Protein AF-A0A101XY53-F1 (afdb_monomer_lite)

Secondary structure (DSSP, 8-state):
-HHHHHHHHHHHHHH-SS--HHHHHHHHHHHHHHHHTTSS-HHHHHHHHHHHHHHHHT-THHHHHHHHHHHHHHHHHHHHTGGG---HHHHHHHHHHHHHHHHHHHHHHHHHHHHHHHHHHHHHHHHHHHHH-

Foldseek 3Di:
DLLVQLVVLLVVQLVDPDQDPVSLVVSLVSVLVCVVVVVADLVRLVVSLVVLVVLLVPCCLVVVLVVLVVVLVVVLVVLVVQVPDPDPVSVVVSVVVNVVSVVVNVVSVVVSSSSVSSNVSSVSSSVSSVVND

Sequence (133 aa):
MSYAAIREIEKDLRSKKEVDPDDIKDAKSKIQDLKNRGMITDEELEYTKIMFQSRVAKSPSISNSLSISAIAISLLTGAFSIIKTDDAFYQILYTIATVSIAIVMLFFNSTNNKTYNSCASCTIMIAIIDEII

Structure (mmCIF, N/CA/C/O backbone):
data_AF-A0A101XY53-F1
#
_entry.id   AF-A0A101XY53-F1
#
loop_
_atom_site.group_PDB
_atom_site.id
_atom_site.type_symbol
_atom_site.label_atom_id
_atom_site.label_alt_id
_atom_site.label_comp_id
_atom_site.label_asym_id
_atom_site.label_entity_id
_atom_site.label_seq_id
_atom_site.pdbx_PDB_ins_code
_atom_site.Cartn_x
_atom_site.Cartn_y
_atom_site.Cartn_z
_atom_site.occupancy
_atom_site.B_iso_or_equiv
_atom_site.auth_seq_id
_atom_site.auth_comp_id
_atom_site.auth_asym_id
_atom_site.auth_atom_id
_atom_site.pdbx_PDB_model_num
ATOM 1 N N . MET A 1 1 ? -0.116 -0.529 24.312 1.00 51.88 1 MET A N 1
ATOM 2 C CA . MET A 1 1 ? -0.309 -1.921 23.835 1.00 51.88 1 MET A CA 1
ATOM 3 C C . MET A 1 1 ? -1.323 -1.996 22.684 1.00 51.88 1 MET A C 1
ATOM 5 O O . MET A 1 1 ? -1.113 -2.814 21.803 1.00 51.88 1 MET A O 1
ATOM 9 N N . SER A 1 2 ? -2.330 -1.112 22.620 1.00 60.34 2 SER A N 1
ATOM 10 C CA . SER A 1 2 ? -3.382 -1.012 21.579 1.00 60.34 2 SER A CA 1
ATOM 11 C C . SER A 1 2 ? -2.885 -0.942 20.121 1.00 60.34 2 SER A C 1
ATOM 13 O O . SER A 1 2 ? -3.308 -1.726 19.274 1.00 60.34 2 SER A O 1
ATOM 15 N N . TYR A 1 3 ? -1.916 -0.071 19.826 1.00 68.81 3 TYR A N 1
ATOM 16 C CA . TYR A 1 3 ? -1.380 0.117 18.467 1.00 68.81 3 TYR A CA 1
ATOM 17 C C . TYR A 1 3 ? -0.711 -1.139 17.873 1.00 68.81 3 TYR A C 1
ATOM 19 O O . TYR A 1 3 ? -0.708 -1.332 16.656 1.00 68.81 3 TYR A O 1
ATOM 27 N N . ALA A 1 4 ? -0.142 -2.011 18.712 1.00 80.31 4 ALA A N 1
ATOM 28 C CA . ALA A 1 4 ? 0.508 -3.230 18.234 1.00 80.31 4 ALA A CA 1
ATOM 29 C C . ALA A 1 4 ? -0.502 -4.185 17.577 1.00 80.31 4 ALA A C 1
ATOM 31 O O . ALA A 1 4 ? -0.199 -4.738 16.525 1.00 80.31 4 ALA A O 1
ATOM 32 N N . ALA A 1 5 ? -1.711 -4.289 18.137 1.00 83.56 5 ALA A N 1
ATOM 33 C CA . ALA A 1 5 ? -2.765 -5.157 17.620 1.00 83.56 5 ALA A CA 1
ATOM 34 C C . ALA A 1 5 ? -3.308 -4.665 16.267 1.00 83.56 5 ALA A C 1
ATOM 36 O O . ALA A 1 5 ? -3.386 -5.437 15.315 1.00 83.56 5 ALA A O 1
ATOM 37 N N . ILE A 1 6 ? -3.590 -3.361 16.127 1.00 86.62 6 ILE A N 1
ATOM 38 C CA . ILE A 1 6 ? -4.032 -2.787 14.838 1.00 86.62 6 ILE A CA 1
ATOM 39 C C . ILE A 1 6 ? -2.946 -2.962 13.767 1.00 86.62 6 ILE A C 1
ATOM 41 O O . ILE A 1 6 ? -3.232 -3.224 12.598 1.00 86.62 6 ILE A O 1
ATOM 45 N N . ARG A 1 7 ? -1.674 -2.852 14.161 1.00 86.94 7 ARG A N 1
ATOM 46 C CA . ARG A 1 7 ? -0.544 -3.056 13.255 1.00 86.94 7 ARG A CA 1
ATOM 47 C C . ARG A 1 7 ? -0.389 -4.512 12.812 1.00 86.94 7 ARG A C 1
ATOM 49 O O . ARG A 1 7 ? 0.060 -4.737 11.692 1.00 86.94 7 ARG A O 1
ATOM 56 N N . GLU A 1 8 ? -0.724 -5.487 13.652 1.00 89.62 8 GLU A N 1
ATOM 57 C CA . GLU A 1 8 ? -0.758 -6.895 13.237 1.00 89.62 8 GLU A CA 1
ATOM 58 C C . GLU A 1 8 ? -1.843 -7.133 12.186 1.00 89.62 8 GLU A C 1
ATOM 60 O O . GLU A 1 8 ? -1.555 -7.740 11.158 1.00 89.62 8 GLU A O 1
ATOM 65 N N . ILE A 1 9 ? -3.026 -6.541 12.363 1.00 90.19 9 ILE A N 1
ATOM 66 C CA . ILE A 1 9 ? -4.114 -6.605 11.374 1.00 90.19 9 ILE A CA 1
ATOM 67 C C . ILE A 1 9 ? -3.685 -5.965 10.039 1.00 90.19 9 ILE A C 1
ATOM 69 O O . ILE A 1 9 ? -3.884 -6.551 8.975 1.00 90.19 9 ILE A O 1
ATOM 73 N N . GLU A 1 10 ? -3.019 -4.803 10.073 1.00 91.81 10 GLU A N 1
ATOM 74 C CA . GLU A 1 10 ? -2.441 -4.180 8.866 1.00 91.81 10 GLU A CA 1
ATOM 75 C C . GLU A 1 10 ? -1.404 -5.082 8.191 1.00 91.81 10 GLU A C 1
ATOM 77 O O . GLU A 1 10 ? -1.358 -5.173 6.963 1.00 91.81 10 GLU A O 1
ATOM 82 N N . LYS A 1 11 ? -0.553 -5.740 8.983 1.00 90.44 11 LYS A N 1
ATOM 83 C CA . LYS A 1 11 ? 0.500 -6.619 8.473 1.00 90.44 11 LYS A CA 1
ATOM 84 C C . LYS A 1 11 ? -0.090 -7.857 7.799 1.00 90.44 11 LYS A C 1
ATOM 86 O O . LYS A 1 11 ? 0.428 -8.247 6.752 1.00 90.44 11 LYS A O 1
ATOM 91 N N . ASP A 1 12 ? -1.154 -8.424 8.358 1.00 89.75 12 ASP A N 1
ATOM 92 C CA . ASP A 1 12 ? -1.889 -9.539 7.761 1.00 89.75 12 ASP A CA 1
ATOM 93 C C . ASP A 1 12 ? -2.477 -9.135 6.408 1.00 89.75 12 ASP A C 1
ATOM 95 O O . ASP A 1 12 ? -2.214 -9.811 5.412 1.00 89.75 12 ASP A O 1
ATOM 99 N N . LEU A 1 13 ? -3.163 -7.989 6.327 1.00 87.75 13 LEU A N 1
ATOM 100 C CA . LEU A 1 13 ? -3.679 -7.459 5.058 1.00 87.75 13 LEU A CA 1
ATOM 101 C C . LEU A 1 13 ? -2.559 -7.216 4.040 1.00 87.75 13 LEU A C 1
ATOM 103 O O . LEU A 1 13 ? -2.671 -7.618 2.886 1.00 87.75 13 LEU A O 1
ATOM 107 N N . ARG A 1 14 ? -1.438 -6.622 4.467 1.00 88.31 14 ARG A N 1
ATOM 108 C CA . ARG A 1 14 ? -0.290 -6.350 3.586 1.00 88.31 14 ARG A CA 1
ATOM 109 C C . ARG A 1 14 ? 0.396 -7.621 3.083 1.00 88.31 14 ARG A C 1
ATOM 111 O O . ARG A 1 14 ? 1.068 -7.586 2.052 1.00 88.31 14 ARG A O 1
ATOM 118 N N . SER A 1 15 ? 0.297 -8.721 3.828 1.00 88.19 15 SER A N 1
ATOM 119 C CA . SER A 1 15 ? 0.900 -10.000 3.447 1.00 88.19 15 SER A CA 1
ATOM 120 C C . SER A 1 15 ? 0.141 -10.707 2.322 1.00 88.19 15 SER A C 1
ATOM 122 O O . SER A 1 15 ? 0.720 -11.553 1.637 1.00 88.19 15 SER A O 1
ATOM 124 N N . LYS A 1 16 ? -1.129 -10.344 2.104 1.00 84.25 16 LYS A N 1
ATOM 125 C CA . LYS A 1 16 ? -1.962 -10.914 1.048 1.00 84.25 16 LYS A CA 1
ATOM 126 C C . LYS A 1 16 ? -1.583 -10.323 -0.304 1.00 84.25 16 LYS A C 1
ATOM 128 O O . LYS A 1 16 ? -1.286 -9.137 -0.433 1.00 84.25 16 LYS A O 1
ATOM 133 N N . LYS A 1 17 ? -1.555 -11.187 -1.321 1.00 76.44 17 LYS A N 1
ATOM 134 C CA . LYS A 1 17 ? -1.255 -10.782 -2.699 1.00 76.44 17 LYS A CA 1
ATOM 135 C C . LYS A 1 17 ? -2.407 -9.967 -3.291 1.00 76.44 17 LYS A C 1
ATOM 137 O O . LYS A 1 17 ? -2.160 -8.970 -3.956 1.00 76.44 17 LYS A O 1
ATOM 142 N N . GLU A 1 18 ? -3.628 -10.405 -3.018 1.00 81.81 18 GLU A N 1
ATOM 143 C CA . GLU A 1 18 ? -4.885 -9.744 -3.355 1.00 81.81 18 GLU A CA 1
ATOM 144 C C . GLU A 1 18 ? -5.724 -9.703 -2.076 1.00 81.81 18 GLU A C 1
ATOM 146 O O . GLU A 1 18 ? -5.694 -10.656 -1.297 1.00 81.81 18 GLU A O 1
ATOM 151 N N . VAL A 1 19 ? -6.374 -8.568 -1.821 1.00 83.06 19 VAL A N 1
ATOM 152 C CA . VAL A 1 19 ? -7.214 -8.360 -0.637 1.00 83.06 19 VAL A CA 1
ATOM 153 C C . VAL A 1 19 ? -8.662 -8.384 -1.090 1.00 83.06 19 VAL A C 1
ATOM 155 O O . VAL A 1 19 ? -9.078 -7.513 -1.858 1.00 83.06 19 VAL A O 1
ATOM 158 N N . ASP A 1 20 ? -9.417 -9.355 -0.593 1.00 88.81 20 ASP A N 1
ATOM 159 C CA . ASP A 1 20 ? -10.822 -9.534 -0.942 1.00 88.81 20 ASP A CA 1
ATOM 160 C C . ASP A 1 20 ? -11.755 -8.823 0.053 1.00 88.81 20 ASP A C 1
ATOM 162 O O . ASP A 1 20 ? -11.366 -8.527 1.189 1.00 88.81 20 ASP A O 1
ATOM 166 N N . PRO A 1 21 ? -13.027 -8.569 -0.313 1.00 87.00 21 PRO A N 1
ATOM 167 C CA . PRO A 1 21 ? -13.994 -7.942 0.589 1.00 87.00 21 PRO A CA 1
ATOM 168 C C . PRO A 1 21 ? -14.168 -8.674 1.926 1.00 87.00 21 PRO A C 1
ATOM 170 O O . PRO A 1 21 ? -14.446 -8.040 2.944 1.00 87.00 21 PRO A O 1
ATOM 173 N N . ASP A 1 22 ? -14.001 -9.997 1.949 1.00 89.38 22 ASP A N 1
ATOM 174 C CA . ASP A 1 22 ? -14.109 -10.783 3.179 1.00 89.38 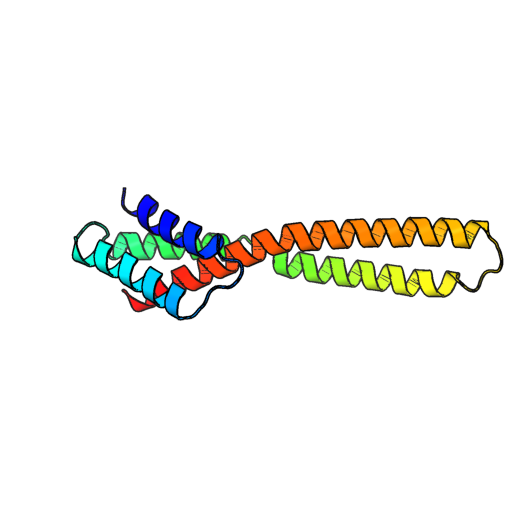22 ASP A CA 1
ATOM 175 C C . ASP A 1 22 ? -12.904 -10.582 4.109 1.00 89.38 22 ASP A C 1
ATOM 177 O O . ASP A 1 22 ? -13.065 -10.593 5.329 1.00 89.38 22 ASP A O 1
ATOM 181 N N . ASP A 1 23 ? -11.728 -10.267 3.563 1.00 89.62 23 ASP A N 1
ATOM 182 C CA . ASP A 1 23 ? -10.551 -9.900 4.354 1.00 89.62 23 ASP A CA 1
ATOM 183 C C . ASP A 1 23 ? -10.736 -8.546 5.042 1.00 89.62 23 ASP A C 1
ATOM 185 O O . ASP A 1 23 ? -10.319 -8.354 6.186 1.00 89.62 23 ASP A O 1
ATOM 189 N N . ILE A 1 24 ? -11.392 -7.610 4.350 1.00 88.81 24 ILE A N 1
ATOM 190 C CA . ILE A 1 24 ? -11.744 -6.293 4.891 1.00 88.81 24 ILE A CA 1
ATOM 191 C C . ILE A 1 24 ? -12.764 -6.456 6.023 1.00 88.81 24 ILE A C 1
ATOM 193 O O . ILE A 1 24 ? -12.616 -5.839 7.080 1.00 88.81 24 ILE A O 1
ATOM 197 N N . LYS A 1 25 ? -13.772 -7.321 5.843 1.00 89.25 25 LYS A N 1
ATOM 198 C CA . LYS A 1 25 ? -14.753 -7.638 6.896 1.00 89.25 25 LYS A CA 1
ATOM 199 C C . LYS A 1 25 ? -14.104 -8.298 8.110 1.00 89.25 25 LYS A C 1
ATOM 201 O O . LYS A 1 25 ? -14.431 -7.917 9.231 1.00 89.25 25 LYS A O 1
ATOM 206 N N . ASP A 1 26 ? -13.192 -9.250 7.910 1.00 92.06 26 ASP A N 1
ATOM 207 C CA . ASP A 1 26 ? -12.451 -9.895 9.002 1.00 92.06 26 ASP A CA 1
ATOM 208 C C . ASP A 1 26 ? -11.607 -8.873 9.777 1.00 92.06 26 ASP A C 1
ATOM 210 O O . ASP A 1 26 ? -11.701 -8.781 11.002 1.00 92.06 26 ASP A O 1
ATOM 214 N N . ALA A 1 27 ? -10.853 -8.026 9.070 1.00 91.00 27 ALA A N 1
ATOM 215 C CA . ALA A 1 27 ? -10.082 -6.947 9.683 1.00 91.00 27 ALA A CA 1
ATOM 216 C C . ALA A 1 27 ? -10.976 -5.981 10.478 1.00 91.00 27 ALA A C 1
ATOM 218 O O . ALA A 1 27 ? -10.664 -5.654 11.625 1.00 91.00 27 ALA A O 1
ATOM 219 N N . LYS A 1 28 ? -12.124 -5.585 9.917 1.00 92.12 28 LYS A N 1
ATOM 220 C CA . LYS A 1 28 ? -13.125 -4.763 10.610 1.00 92.12 28 LYS A CA 1
ATOM 221 C C . LYS A 1 28 ? -13.640 -5.443 11.874 1.00 92.12 28 LYS A C 1
ATOM 223 O O . LYS A 1 28 ? -13.645 -4.821 12.935 1.00 92.12 28 LYS A O 1
ATOM 228 N N . SER A 1 29 ? -14.019 -6.716 11.785 1.00 92.75 29 SER A N 1
ATOM 229 C CA . SER A 1 29 ? -14.512 -7.489 12.928 1.00 92.75 29 SER A CA 1
ATOM 230 C C . SER A 1 29 ? -13.465 -7.589 14.037 1.00 92.75 29 SER A C 1
ATOM 232 O O . SER A 1 29 ? -13.808 -7.458 15.209 1.00 92.75 29 SER A O 1
ATOM 234 N N . LYS A 1 30 ? -12.186 -7.779 13.689 1.00 92.44 30 LYS A N 1
ATOM 235 C CA . LYS A 1 30 ? -11.081 -7.825 14.658 1.00 92.44 30 LYS A CA 1
ATOM 236 C C . LYS A 1 30 ? -10.889 -6.488 15.374 1.00 92.44 30 LYS A C 1
ATOM 238 O O . LYS A 1 30 ? -10.733 -6.474 16.590 1.00 92.44 30 LYS A O 1
ATOM 243 N N .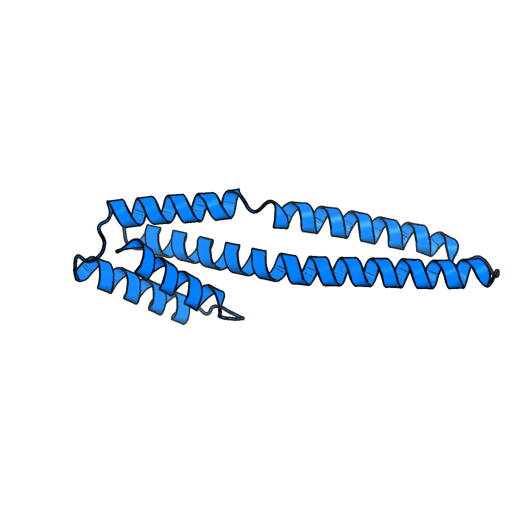 ILE A 1 31 ? -10.934 -5.363 14.656 1.00 90.94 31 ILE A N 1
ATOM 244 C CA . ILE A 1 31 ? -10.818 -4.034 15.284 1.00 90.94 31 ILE A CA 1
ATOM 245 C C . ILE A 1 31 ? -12.042 -3.740 16.163 1.00 90.94 31 ILE A C 1
ATOM 247 O O . ILE A 1 31 ? -11.886 -3.232 17.274 1.00 90.94 31 ILE A O 1
ATOM 251 N N . GLN A 1 32 ? -13.246 -4.106 15.715 1.00 91.75 32 GLN A N 1
ATOM 252 C CA . GLN A 1 32 ? -14.465 -3.967 16.514 1.00 91.75 32 GLN A CA 1
ATOM 253 C C . GLN A 1 32 ? -14.428 -4.821 17.787 1.00 91.75 32 GLN A C 1
ATOM 255 O O . GLN A 1 32 ? -14.797 -4.320 18.844 1.00 91.75 32 GLN A O 1
ATOM 260 N N . ASP A 1 33 ? -13.946 -6.067 17.729 1.00 91.81 33 ASP A N 1
ATOM 261 C CA . ASP A 1 33 ? -13.764 -6.904 18.925 1.00 91.81 33 ASP A CA 1
ATOM 262 C C . ASP A 1 33 ? -12.802 -6.248 19.925 1.00 91.81 33 ASP A C 1
ATOM 264 O O . ASP A 1 33 ? -13.105 -6.147 21.114 1.00 91.81 33 ASP A O 1
ATOM 268 N N . LEU A 1 34 ? -11.676 -5.715 19.442 1.00 89.50 34 LEU A N 1
ATOM 269 C CA . LEU A 1 34 ? -10.703 -5.014 20.284 1.00 89.50 34 LEU A CA 1
ATOM 270 C C . LEU A 1 34 ? -11.307 -3.768 20.955 1.00 89.50 34 LEU A C 1
ATOM 272 O O . LEU A 1 34 ? -11.075 -3.549 22.147 1.00 89.50 34 LEU A O 1
ATOM 276 N N . LYS A 1 35 ? -12.120 -2.991 20.227 1.00 88.00 35 LYS A N 1
ATOM 277 C CA . LYS A 1 35 ? -12.866 -1.845 20.774 1.00 88.00 35 LYS A CA 1
ATOM 278 C C . LYS A 1 35 ? -13.897 -2.297 21.814 1.00 88.00 35 LYS A C 1
ATOM 280 O O . LYS A 1 35 ? -13.908 -1.787 22.931 1.00 88.00 35 LYS A O 1
ATOM 285 N N . ASN A 1 36 ? -14.705 -3.308 21.497 1.00 90.00 36 ASN A N 1
ATOM 286 C CA . ASN A 1 36 ? -15.755 -3.830 22.381 1.00 90.00 36 ASN A CA 1
ATOM 287 C C . ASN A 1 36 ? -15.197 -4.420 23.682 1.00 90.00 36 ASN A C 1
ATOM 289 O O . ASN A 1 36 ? -15.836 -4.341 24.730 1.00 90.00 36 ASN A O 1
ATOM 293 N N . ARG A 1 37 ? -13.987 -4.985 23.637 1.00 87.81 3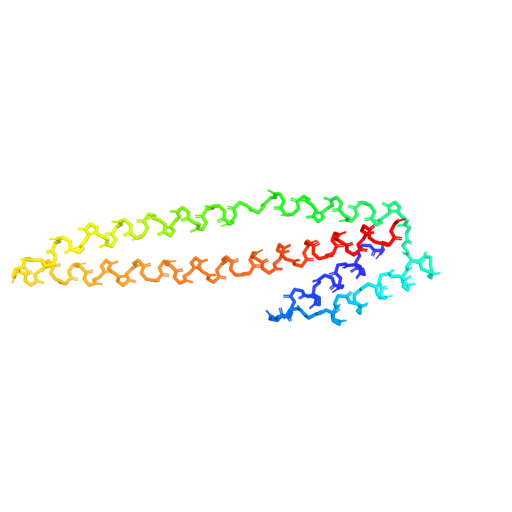7 ARG A N 1
ATOM 294 C CA . ARG A 1 37 ? -13.269 -5.502 24.812 1.00 87.81 37 ARG A CA 1
ATOM 295 C C . ARG A 1 37 ? -12.563 -4.410 25.622 1.00 87.81 37 ARG A C 1
ATOM 297 O O . ARG A 1 37 ? -11.869 -4.737 26.583 1.00 87.81 37 ARG A O 1
ATOM 304 N N . GLY A 1 38 ? -12.705 -3.140 25.236 1.00 84.00 38 GLY A N 1
ATOM 305 C CA . GLY A 1 38 ? -12.060 -1.998 25.886 1.00 84.00 38 GLY A CA 1
ATOM 306 C C . GLY A 1 38 ? -10.538 -1.995 25.743 1.00 84.00 38 GLY A C 1
ATOM 307 O O . GLY A 1 38 ? -9.850 -1.351 26.529 1.00 84.00 38 GLY A O 1
ATOM 308 N N . MET A 1 39 ? -9.995 -2.741 24.775 1.00 85.00 39 MET A N 1
ATOM 309 C CA . MET A 1 39 ? -8.550 -2.812 24.540 1.00 85.00 39 MET A CA 1
ATOM 310 C C . MET A 1 39 ? -8.031 -1.618 23.736 1.00 85.00 39 MET A C 1
ATOM 312 O O . MET A 1 39 ? -6.818 -1.400 23.705 1.00 85.00 39 MET A O 1
ATOM 316 N N . ILE A 1 40 ? -8.933 -0.897 23.060 1.00 86.69 40 ILE A N 1
ATOM 317 C CA . ILE A 1 40 ? -8.633 0.261 22.218 1.00 86.69 40 ILE A CA 1
ATOM 318 C C . ILE A 1 40 ? -9.739 1.305 22.394 1.00 86.69 40 ILE A C 1
ATOM 320 O O . ILE A 1 40 ? -10.921 0.957 22.336 1.00 86.69 40 ILE A O 1
ATOM 324 N N . THR A 1 41 ? -9.363 2.567 22.593 1.00 88.25 41 THR A N 1
ATOM 325 C CA . THR A 1 41 ? -10.303 3.701 22.652 1.00 88.25 41 THR A CA 1
ATOM 326 C C . THR A 1 41 ? -10.474 4.388 21.294 1.00 88.25 41 THR A C 1
ATOM 328 O O . THR A 1 41 ? -9.652 4.230 20.390 1.00 88.25 41 THR A O 1
ATOM 331 N N . ASP A 1 42 ? -11.522 5.203 21.150 1.00 88.00 42 ASP A N 1
ATOM 332 C CA . ASP A 1 42 ? -11.750 5.991 19.929 1.00 88.00 42 ASP A CA 1
ATOM 333 C C . ASP A 1 42 ? -10.613 6.991 19.659 1.00 88.00 42 ASP A C 1
ATOM 335 O O . ASP A 1 42 ? -10.189 7.160 18.519 1.00 88.00 42 ASP A O 1
ATOM 339 N N . GLU A 1 43 ? -10.036 7.584 20.709 1.00 88.31 43 GLU A N 1
ATOM 340 C CA . GLU A 1 43 ? -8.861 8.459 20.587 1.00 88.31 43 GLU A CA 1
ATOM 341 C C . GLU A 1 43 ? -7.633 7.708 20.049 1.00 88.31 43 GLU A C 1
ATOM 343 O O . GLU A 1 43 ? -6.881 8.241 19.229 1.00 88.31 43 GLU A O 1
ATOM 348 N N . GLU A 1 44 ? -7.423 6.458 20.474 1.00 87.88 44 GLU A N 1
ATOM 349 C CA . GLU A 1 44 ? -6.328 5.619 19.975 1.00 87.88 44 GLU A CA 1
ATOM 350 C C . GLU A 1 44 ? -6.547 5.188 18.518 1.00 87.88 44 GLU A C 1
ATOM 352 O O . GLU A 1 44 ? -5.580 5.100 17.748 1.00 87.88 44 GLU A O 1
ATOM 357 N N . LEU A 1 45 ? -7.800 4.945 18.120 1.00 88.75 45 LEU A N 1
ATOM 358 C CA . LEU A 1 45 ? -8.166 4.684 16.728 1.00 88.75 45 LEU A CA 1
ATOM 359 C C . LEU A 1 45 ? -7.886 5.908 15.848 1.00 88.75 45 LEU A C 1
ATOM 361 O O . LEU A 1 45 ? -7.222 5.766 14.816 1.00 88.75 45 LEU A O 1
ATOM 365 N N . GLU A 1 46 ? -8.278 7.106 16.284 1.00 89.81 46 GLU A N 1
ATOM 366 C CA . GLU A 1 46 ? -8.040 8.349 15.541 1.00 89.81 46 GLU A CA 1
ATOM 367 C C . GLU A 1 46 ? -6.535 8.641 15.400 1.00 89.81 46 GLU A C 1
ATOM 369 O O . GLU A 1 46 ? -6.043 8.941 14.308 1.00 89.81 46 GLU A O 1
ATOM 374 N N . TYR A 1 47 ? -5.750 8.442 16.466 1.00 89.44 47 TYR A N 1
ATOM 375 C CA . TYR A 1 47 ? -4.287 8.545 16.394 1.00 89.44 47 TYR A CA 1
ATOM 376 C C . TYR A 1 47 ? -3.678 7.554 15.395 1.00 89.44 47 TYR A C 1
ATOM 378 O O . TYR A 1 47 ? -2.754 7.887 14.642 1.00 89.44 47 TYR A O 1
ATOM 386 N N . THR A 1 48 ? -4.196 6.327 15.371 1.00 88.12 48 THR A N 1
ATOM 387 C CA . THR A 1 48 ? -3.723 5.279 14.462 1.00 88.12 48 THR A CA 1
ATOM 388 C C . THR A 1 48 ? -4.065 5.610 13.007 1.00 88.12 48 THR A C 1
ATOM 390 O O . THR A 1 48 ? -3.215 5.453 12.124 1.00 88.12 48 THR A O 1
ATOM 393 N N . LYS A 1 49 ? -5.252 6.165 12.753 1.00 89.50 49 LYS A N 1
ATOM 394 C CA . LYS A 1 49 ? -5.658 6.697 11.447 1.00 89.50 49 LYS A CA 1
ATOM 395 C C . LYS A 1 49 ? -4.734 7.815 10.971 1.00 89.50 49 LYS A C 1
ATOM 397 O O . LYS A 1 49 ? -4.222 7.730 9.853 1.00 89.50 49 LYS A O 1
ATOM 402 N N . ILE A 1 50 ? -4.437 8.808 11.814 1.00 88.25 50 ILE A N 1
ATOM 403 C CA . ILE A 1 50 ? -3.495 9.896 11.481 1.00 88.25 50 ILE A CA 1
ATOM 404 C C . ILE A 1 50 ? -2.120 9.325 11.106 1.00 88.25 50 ILE A C 1
ATOM 406 O O . ILE A 1 50 ? -1.473 9.773 10.153 1.00 88.25 50 ILE A O 1
ATOM 410 N N . MET A 1 51 ? -1.664 8.291 11.815 1.00 87.94 51 MET A N 1
ATOM 411 C CA . MET A 1 51 ? -0.396 7.636 11.508 1.00 87.94 51 MET A CA 1
ATOM 412 C C . MET A 1 51 ? -0.411 6.942 10.138 1.00 87.94 51 MET A C 1
ATOM 414 O O . MET A 1 51 ? 0.562 7.062 9.384 1.00 87.94 51 MET A O 1
ATOM 418 N N . PHE A 1 52 ? -1.493 6.241 9.790 1.00 88.50 52 PHE A N 1
ATOM 419 C CA . PHE A 1 52 ? -1.652 5.647 8.460 1.00 88.50 52 PHE A CA 1
ATOM 420 C C . PHE A 1 52 ? -1.722 6.716 7.366 1.00 88.50 52 PHE A C 1
ATOM 422 O O . PHE A 1 52 ? -1.017 6.594 6.363 1.00 88.50 52 PHE A O 1
ATOM 429 N N . GLN A 1 53 ? -2.459 7.807 7.584 1.00 84.69 53 GLN A N 1
ATOM 430 C CA . GLN A 1 53 ? -2.518 8.939 6.653 1.00 84.69 53 GLN A CA 1
ATOM 431 C C . GLN A 1 53 ? -1.132 9.558 6.427 1.00 84.69 53 GLN A C 1
ATOM 433 O O . GLN A 1 53 ? -0.746 9.822 5.289 1.00 84.69 53 GLN A O 1
ATOM 438 N N . SER A 1 54 ? -0.330 9.707 7.487 1.00 85.31 54 SER A N 1
ATOM 439 C CA . SER A 1 54 ? 1.054 10.185 7.377 1.00 85.31 54 SER A CA 1
ATOM 440 C C . SER A 1 54 ? 1.924 9.258 6.522 1.00 85.31 54 SER A C 1
ATOM 442 O O . SER A 1 54 ? 2.761 9.739 5.759 1.00 85.31 54 SER A O 1
ATOM 444 N N . ARG A 1 55 ? 1.735 7.934 6.605 1.00 82.25 55 ARG A N 1
ATOM 445 C CA . ARG A 1 55 ? 2.469 6.964 5.770 1.00 82.25 55 ARG A CA 1
ATOM 446 C C . ARG A 1 55 ? 2.060 7.030 4.304 1.00 82.25 55 ARG A C 1
ATOM 448 O O . ARG A 1 55 ? 2.938 6.986 3.448 1.00 82.25 55 ARG A O 1
ATOM 455 N N . VAL A 1 56 ? 0.765 7.174 4.031 1.00 82.38 56 VAL A N 1
ATOM 456 C CA . VAL A 1 56 ? 0.236 7.351 2.670 1.00 82.38 56 VAL A CA 1
ATOM 457 C C . VAL A 1 56 ? 0.776 8.647 2.059 1.00 82.38 56 VAL A C 1
ATOM 459 O O . VAL A 1 56 ? 1.332 8.627 0.963 1.00 82.38 56 VAL A O 1
ATOM 462 N N . ALA A 1 57 ? 0.722 9.759 2.798 1.00 76.56 57 ALA A N 1
ATOM 463 C CA . ALA A 1 57 ? 1.231 11.056 2.346 1.00 76.56 57 ALA A CA 1
ATOM 464 C C . ALA A 1 57 ? 2.754 11.060 2.113 1.00 76.56 57 ALA A C 1
ATOM 466 O O . ALA A 1 57 ? 3.250 11.734 1.213 1.00 76.56 57 ALA A O 1
ATOM 467 N N . LYS A 1 58 ? 3.507 10.278 2.895 1.00 70.56 58 LYS A N 1
ATOM 468 C CA . LYS A 1 58 ? 4.963 10.105 2.756 1.00 70.56 58 LYS A CA 1
ATOM 469 C C . LYS A 1 58 ? 5.368 9.106 1.674 1.00 70.56 58 LYS A C 1
ATOM 471 O O . LYS A 1 58 ? 6.534 8.723 1.642 1.00 70.56 58 LYS A O 1
ATOM 476 N N . SER A 1 59 ? 4.453 8.685 0.804 1.00 66.31 59 SER A N 1
ATOM 477 C CA . SER A 1 59 ? 4.727 7.725 -0.264 1.00 66.31 59 SER A CA 1
ATOM 478 C C . SER A 1 59 ? 4.858 8.422 -1.635 1.00 66.31 59 SER A C 1
ATOM 480 O O . SER A 1 59 ? 3.969 8.311 -2.480 1.00 66.31 59 SER A O 1
ATOM 482 N N . PRO A 1 60 ? 5.971 9.140 -1.920 1.00 58.97 60 PRO A N 1
ATOM 483 C CA . PRO A 1 60 ? 6.227 9.764 -3.227 1.00 58.97 60 PRO A CA 1
ATOM 484 C C . PRO A 1 60 ? 6.450 8.734 -4.349 1.00 58.97 60 PRO A C 1
ATOM 486 O O . PRO A 1 60 ? 6.604 9.089 -5.517 1.00 58.97 60 PRO A O 1
ATOM 489 N N . SER A 1 61 ? 6.477 7.447 -4.001 1.00 59.03 61 SER A N 1
ATOM 490 C CA . SER A 1 61 ? 6.794 6.316 -4.869 1.00 59.03 61 SER A CA 1
ATOM 491 C C . SER A 1 61 ? 5.870 6.211 -6.078 1.00 59.03 61 SER A C 1
ATOM 493 O O . SER A 1 61 ? 6.336 5.874 -7.161 1.00 59.03 61 SER A O 1
ATOM 495 N N . ILE A 1 62 ? 4.590 6.565 -5.933 1.00 58.34 62 ILE A N 1
ATOM 496 C CA . ILE A 1 62 ? 3.604 6.474 -7.020 1.00 58.34 62 ILE A CA 1
ATOM 497 C C . ILE A 1 62 ? 3.922 7.499 -8.123 1.00 58.34 62 ILE A C 1
ATOM 499 O O . ILE A 1 62 ? 4.104 7.121 -9.280 1.00 58.34 62 ILE A O 1
ATOM 503 N N . SER A 1 63 ? 4.107 8.776 -7.767 1.00 55.75 63 SER A N 1
ATOM 504 C CA . SER A 1 63 ? 4.431 9.853 -8.723 1.00 55.75 63 SER A CA 1
ATOM 505 C C . SER A 1 63 ? 5.821 9.688 -9.356 1.00 55.75 63 SER A C 1
ATOM 507 O O . SER A 1 63 ? 6.004 9.846 -10.570 1.00 55.75 63 SER A O 1
ATOM 509 N N . ASN A 1 64 ? 6.805 9.269 -8.554 1.00 63.00 64 ASN A N 1
ATOM 510 C CA . ASN A 1 64 ? 8.158 9.018 -9.045 1.00 63.00 64 ASN A CA 1
ATOM 511 C C . ASN A 1 64 ? 8.208 7.803 -9.986 1.00 63.00 64 ASN A C 1
ATOM 513 O O . ASN A 1 64 ? 8.931 7.839 -10.979 1.00 63.00 64 ASN A O 1
ATOM 517 N N . SER A 1 65 ? 7.410 6.756 -9.738 1.00 62.59 65 SER A N 1
ATOM 518 C CA . SER A 1 65 ? 7.348 5.575 -10.613 1.00 62.59 65 SER A CA 1
ATOM 519 C C . SER A 1 65 ? 6.855 5.897 -12.023 1.00 62.59 65 SER A C 1
ATOM 521 O O . SER A 1 65 ? 7.418 5.409 -13.006 1.00 62.59 65 SER A O 1
ATOM 523 N N . LEU A 1 66 ? 5.844 6.764 -12.122 1.00 61.56 66 LEU A N 1
ATOM 524 C CA . LEU A 1 66 ? 5.262 7.187 -13.390 1.00 61.56 66 LEU A CA 1
ATOM 525 C C . LEU A 1 66 ? 6.267 8.025 -14.191 1.00 61.56 66 LEU A C 1
ATOM 527 O O . LEU A 1 66 ? 6.484 7.780 -15.376 1.00 61.56 66 LEU A O 1
ATOM 531 N N . SER A 1 67 ? 6.944 8.954 -13.510 1.00 67.00 67 SER A N 1
ATOM 532 C CA . SER A 1 67 ? 7.968 9.820 -14.106 1.00 67.00 67 SER A CA 1
ATOM 533 C C . SER A 1 67 ? 9.162 9.017 -14.634 1.00 67.00 67 SER A C 1
ATOM 535 O O . SER A 1 67 ? 9.617 9.237 -15.754 1.00 67.00 67 SER A O 1
ATOM 537 N N . ILE A 1 68 ? 9.639 8.033 -13.867 1.00 68.38 68 ILE A N 1
ATOM 538 C CA . ILE A 1 68 ? 10.754 7.161 -14.270 1.00 68.38 68 ILE A CA 1
ATOM 539 C C . ILE A 1 68 ? 10.360 6.285 -15.463 1.00 68.38 68 ILE A C 1
ATOM 541 O O . ILE A 1 68 ? 11.145 6.134 -16.399 1.00 68.38 68 ILE A O 1
ATOM 545 N N . SER A 1 69 ? 9.130 5.767 -15.472 1.00 67.62 69 SER A N 1
ATOM 546 C CA . SER A 1 69 ? 8.599 4.999 -16.605 1.00 67.62 69 SER A CA 1
ATOM 547 C C . SER A 1 69 ? 8.520 5.854 -17.873 1.00 67.62 69 SER A C 1
ATOM 549 O O . SER A 1 69 ? 8.936 5.407 -18.940 1.00 67.62 69 SER A O 1
ATOM 551 N N . ALA A 1 70 ? 8.074 7.109 -17.762 1.00 70.31 70 ALA A N 1
ATOM 552 C CA . ALA A 1 70 ? 8.022 8.049 -18.881 1.00 70.31 70 ALA A CA 1
ATOM 553 C C . ALA A 1 70 ? 9.419 8.399 -19.434 1.00 70.31 70 ALA A C 1
ATOM 555 O O . ALA A 1 70 ? 9.611 8.419 -20.654 1.00 70.31 70 ALA A O 1
ATOM 556 N N . ILE A 1 71 ? 10.411 8.615 -18.560 1.00 77.50 71 ILE A N 1
ATOM 557 C CA . ILE A 1 71 ? 11.812 8.845 -18.960 1.00 77.50 71 ILE A CA 1
ATOM 558 C C . ILE A 1 71 ? 12.353 7.621 -19.703 1.00 77.50 71 ILE A C 1
ATOM 560 O O . ILE A 1 71 ? 12.943 7.751 -20.773 1.00 77.50 71 ILE A O 1
ATOM 564 N N . ALA A 1 72 ? 12.116 6.423 -19.174 1.00 72.81 72 ALA A N 1
ATOM 565 C CA . ALA A 1 72 ? 12.600 5.191 -19.775 1.00 72.81 72 ALA A CA 1
ATOM 566 C C . ALA A 1 72 ? 11.932 4.895 -21.136 1.00 72.81 72 ALA A C 1
ATOM 568 O O . ALA A 1 72 ? 12.626 4.513 -22.076 1.00 72.81 72 ALA A O 1
ATOM 569 N N . ILE A 1 73 ? 10.630 5.165 -21.300 1.00 74.44 73 ILE A N 1
ATOM 570 C CA . ILE A 1 73 ? 9.941 5.096 -22.606 1.00 74.44 73 ILE A CA 1
ATOM 571 C C . ILE A 1 73 ? 10.523 6.119 -23.595 1.00 74.44 73 ILE A C 1
ATOM 573 O O . ILE A 1 73 ? 10.748 5.793 -24.763 1.00 74.44 73 ILE A O 1
ATOM 577 N N . SER A 1 74 ? 10.813 7.340 -23.138 1.00 73.62 74 SER A N 1
ATOM 578 C CA . SER A 1 74 ? 11.422 8.386 -23.974 1.00 73.62 74 SER A CA 1
ATOM 579 C C . SER A 1 74 ? 12.823 7.987 -24.452 1.00 73.62 74 SER A C 1
ATOM 581 O O . SER A 1 74 ? 13.139 8.144 -25.631 1.00 73.62 74 SER A O 1
ATOM 583 N N . LEU A 1 75 ? 13.639 7.396 -23.569 1.00 72.12 75 LEU A N 1
ATOM 584 C CA . LEU A 1 75 ? 14.965 6.866 -23.905 1.00 72.12 75 LEU A CA 1
ATOM 585 C C . LEU A 1 75 ? 14.884 5.708 -24.907 1.00 72.12 75 LEU A C 1
ATOM 587 O O . LEU A 1 75 ? 15.644 5.691 -25.874 1.00 72.12 75 LEU A O 1
ATOM 591 N N . LEU A 1 76 ? 13.937 4.781 -24.727 1.00 70.38 76 LEU A N 1
ATOM 592 C CA . LEU A 1 76 ? 13.704 3.690 -25.678 1.00 70.38 76 LEU A CA 1
ATOM 593 C C . LEU A 1 76 ? 13.293 4.229 -27.053 1.00 70.38 76 LEU A C 1
ATOM 595 O O . LEU A 1 76 ? 13.841 3.800 -28.065 1.00 70.38 76 LEU A O 1
ATOM 599 N N . THR A 1 77 ? 12.391 5.211 -27.096 1.00 70.12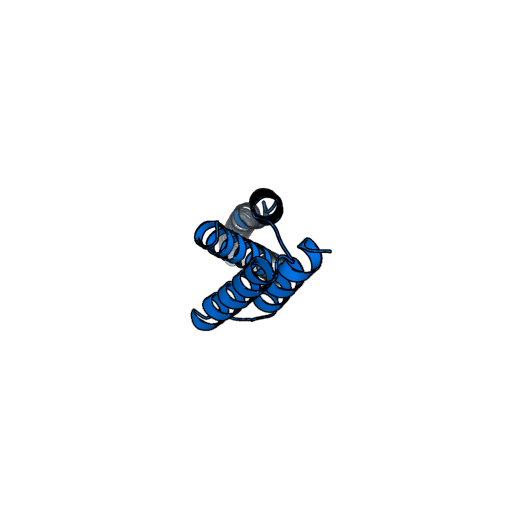 77 THR A N 1
ATOM 600 C CA . THR A 1 77 ? 11.909 5.824 -28.347 1.00 70.12 77 THR A CA 1
ATOM 601 C C . THR A 1 77 ? 13.031 6.553 -29.092 1.00 70.12 77 THR A C 1
ATOM 603 O O . THR A 1 77 ? 13.167 6.406 -30.306 1.00 70.12 77 THR A O 1
ATOM 606 N N . GLY A 1 78 ? 13.885 7.289 -28.373 1.00 64.69 78 GLY A N 1
ATOM 607 C CA . GLY A 1 78 ? 15.070 7.927 -28.952 1.00 64.69 78 GLY A CA 1
ATOM 608 C C . GLY A 1 78 ? 16.077 6.909 -29.493 1.00 64.69 78 GLY A C 1
ATOM 609 O O . GLY A 1 78 ? 16.606 7.083 -30.592 1.00 64.69 78 GLY A O 1
ATOM 610 N N . ALA A 1 79 ? 16.280 5.803 -28.775 1.00 62.56 79 ALA A N 1
ATOM 611 C CA . ALA A 1 79 ? 17.183 4.730 -29.176 1.00 62.56 79 ALA A CA 1
ATOM 612 C C . ALA A 1 79 ? 16.670 3.928 -30.391 1.00 62.56 79 ALA A C 1
ATOM 614 O O . ALA A 1 79 ? 17.476 3.516 -31.223 1.00 62.56 79 ALA A O 1
ATOM 615 N N . PHE A 1 80 ? 15.350 3.783 -30.573 1.00 60.84 80 PHE A N 1
ATOM 616 C CA . PHE A 1 80 ? 14.755 3.196 -31.787 1.00 60.84 80 PHE A CA 1
ATOM 617 C C . PHE A 1 80 ? 15.119 3.959 -33.069 1.00 60.84 80 PHE A C 1
ATOM 619 O O . PHE A 1 80 ? 15.209 3.348 -34.134 1.00 60.84 80 PHE A O 1
ATOM 626 N N . SER A 1 81 ? 15.382 5.269 -32.988 1.00 60.97 81 SER A N 1
ATOM 627 C CA . SER A 1 81 ? 15.848 6.042 -34.150 1.00 60.97 81 SER A CA 1
ATOM 628 C C . SER A 1 81 ? 17.262 5.652 -34.608 1.00 60.97 81 SER A C 1
ATOM 630 O O . SER A 1 81 ? 17.588 5.814 -35.782 1.00 60.97 81 SER A O 1
ATOM 632 N N . ILE A 1 82 ? 18.069 5.080 -33.704 1.00 60.31 82 ILE A N 1
ATOM 633 C CA . ILE A 1 82 ? 19.474 4.713 -33.927 1.00 60.31 82 ILE A CA 1
ATOM 634 C C . ILE A 1 82 ? 19.594 3.314 -34.557 1.00 60.31 82 ILE A C 1
ATOM 636 O O . ILE A 1 82 ? 20.563 3.047 -35.246 1.00 60.31 82 ILE A O 1
ATOM 640 N N . ILE A 1 83 ? 18.585 2.441 -34.434 1.00 56.41 83 ILE A N 1
ATOM 641 C CA . ILE A 1 83 ? 18.590 1.061 -34.981 1.00 56.41 83 ILE A CA 1
ATOM 642 C C . ILE A 1 83 ? 18.710 1.014 -36.520 1.00 56.41 83 ILE A C 1
ATOM 644 O O . ILE A 1 83 ? 18.990 -0.035 -37.091 1.00 56.41 83 ILE A O 1
ATOM 648 N N . LYS A 1 84 ? 18.535 2.144 -37.217 1.00 59.84 84 LYS A N 1
ATOM 649 C CA . LYS A 1 84 ? 18.709 2.231 -38.676 1.00 59.84 84 LYS A CA 1
ATOM 650 C C . LYS A 1 84 ? 20.173 2.261 -39.143 1.00 59.84 84 LYS A C 1
ATOM 652 O O . LYS A 1 84 ? 20.394 2.375 -40.346 1.00 59.84 84 LYS A O 1
ATOM 657 N N . THR A 1 85 ? 21.162 2.199 -38.250 1.00 65.81 85 THR A N 1
ATOM 658 C CA . THR A 1 85 ? 22.571 2.059 -38.644 1.00 65.81 85 THR A CA 1
ATOM 659 C C . THR A 1 85 ? 22.956 0.591 -38.873 1.00 65.81 85 THR A C 1
ATOM 661 O O . THR A 1 85 ? 22.720 -0.273 -38.029 1.00 65.81 85 THR A O 1
ATOM 664 N N . ASP A 1 86 ? 23.616 0.320 -40.005 1.00 71.12 86 ASP A N 1
ATOM 665 C CA . ASP A 1 86 ? 24.170 -1.003 -40.365 1.00 71.12 86 ASP A CA 1
ATOM 666 C C . ASP A 1 86 ? 25.464 -1.356 -39.603 1.00 71.12 86 ASP A C 1
ATOM 668 O O . ASP A 1 86 ? 26.055 -2.417 -39.798 1.00 71.12 86 ASP A O 1
ATOM 672 N N . ASP A 1 87 ? 25.931 -0.467 -38.729 1.00 79.00 87 ASP A N 1
ATOM 673 C CA . ASP A 1 87 ? 27.167 -0.653 -37.980 1.00 79.00 87 ASP A CA 1
ATOM 674 C C . ASP A 1 87 ? 26.921 -1.477 -36.701 1.00 79.00 87 ASP A C 1
ATOM 676 O O . ASP A 1 87 ? 26.206 -1.073 -35.774 1.00 79.00 87 ASP A O 1
ATOM 680 N N . ALA A 1 88 ? 27.559 -2.649 -36.658 1.00 78.44 88 ALA A N 1
ATOM 681 C CA . ALA A 1 88 ? 27.472 -3.626 -35.578 1.00 78.44 88 ALA A CA 1
ATOM 682 C C . ALA A 1 88 ? 27.850 -3.059 -34.198 1.00 78.44 88 ALA A C 1
ATOM 684 O O . ALA A 1 88 ? 27.301 -3.506 -33.187 1.00 78.44 88 ALA A O 1
ATOM 685 N N . PHE A 1 89 ? 28.738 -2.059 -34.122 1.00 79.50 89 PHE A N 1
ATOM 686 C CA . PHE A 1 89 ? 29.095 -1.427 -32.849 1.00 79.50 89 PHE A CA 1
ATOM 687 C C . PHE A 1 89 ? 27.879 -0.752 -32.195 1.00 79.50 89 PHE A C 1
ATOM 689 O O . PHE A 1 89 ? 27.621 -0.940 -31.002 1.00 79.50 89 PHE A O 1
ATOM 696 N N . TYR A 1 90 ? 27.082 -0.027 -32.983 1.00 76.06 90 TYR A N 1
ATOM 697 C CA . TYR A 1 90 ? 25.896 0.673 -32.485 1.00 76.06 90 TYR A CA 1
ATOM 698 C C . TYR A 1 90 ? 24.772 -0.293 -32.098 1.00 76.06 90 TYR A C 1
ATOM 700 O O . TYR A 1 90 ? 24.072 -0.047 -31.115 1.00 76.06 90 TYR A O 1
ATOM 708 N N . GLN A 1 91 ? 24.636 -1.422 -32.797 1.00 74.50 91 GLN A N 1
ATOM 709 C CA . GLN A 1 91 ? 23.657 -2.461 -32.455 1.00 74.50 91 GLN A CA 1
ATOM 710 C C . GLN A 1 91 ? 23.980 -3.155 -31.118 1.00 74.50 91 GLN A C 1
ATOM 712 O O . GLN A 1 91 ? 23.083 -3.400 -30.301 1.00 74.50 91 GLN A O 1
ATOM 717 N N . ILE A 1 92 ? 25.263 -3.430 -30.849 1.00 81.81 92 ILE A N 1
ATOM 718 C CA . ILE A 1 92 ? 25.711 -3.998 -29.566 1.00 81.81 92 ILE A CA 1
ATOM 719 C C . ILE A 1 92 ? 25.481 -2.995 -28.432 1.00 81.81 92 ILE A C 1
ATOM 721 O O . ILE A 1 92 ? 24.906 -3.351 -27.399 1.00 81.81 92 ILE A O 1
ATOM 725 N N . LEU A 1 93 ? 25.865 -1.731 -28.634 1.00 78.88 93 LEU A N 1
ATOM 726 C CA . LEU A 1 93 ? 25.660 -0.668 -27.649 1.00 78.88 93 LEU A CA 1
ATOM 727 C C . LEU A 1 93 ? 24.168 -0.480 -27.322 1.00 78.88 93 LEU A C 1
ATOM 729 O O . LEU A 1 93 ? 23.798 -0.362 -26.152 1.00 78.88 93 LEU A O 1
ATOM 733 N N . TYR A 1 94 ? 23.305 -0.531 -28.341 1.00 76.31 94 TYR A N 1
ATOM 734 C CA . TYR A 1 94 ? 21.851 -0.486 -28.188 1.00 76.31 94 TYR A CA 1
ATOM 735 C C . TYR A 1 94 ? 21.317 -1.651 -27.347 1.00 76.31 94 TYR A C 1
ATOM 737 O O . TYR A 1 94 ? 20.512 -1.447 -26.434 1.00 76.31 94 TYR A O 1
ATOM 745 N N . THR A 1 95 ? 21.782 -2.872 -27.614 1.00 79.44 95 THR A N 1
ATOM 746 C CA . THR A 1 95 ? 21.346 -4.066 -26.876 1.00 79.44 95 THR A CA 1
ATOM 747 C C . THR A 1 95 ? 21.701 -3.945 -25.393 1.00 79.44 95 THR A C 1
ATOM 749 O O . THR A 1 95 ? 20.849 -4.167 -24.531 1.00 79.44 95 THR A O 1
ATOM 752 N N . ILE A 1 96 ? 22.921 -3.497 -25.080 1.00 84.81 96 ILE A N 1
ATOM 753 C CA . ILE A 1 96 ? 23.376 -3.274 -23.699 1.00 84.81 96 ILE A CA 1
ATOM 754 C C . ILE A 1 96 ? 22.535 -2.190 -23.007 1.00 84.81 96 ILE A C 1
ATOM 756 O O . ILE A 1 96 ? 22.095 -2.382 -21.868 1.00 84.81 96 ILE A O 1
ATOM 760 N N . ALA A 1 97 ? 22.271 -1.070 -23.686 1.00 80.25 97 ALA A N 1
ATOM 761 C CA . ALA A 1 97 ? 21.451 0.013 -23.145 1.00 80.25 97 ALA A CA 1
ATOM 762 C C . ALA A 1 97 ? 20.012 -0.448 -22.853 1.00 80.25 97 ALA A C 1
ATOM 764 O O . ALA A 1 97 ? 19.482 -0.189 -21.772 1.00 80.25 97 ALA A O 1
ATOM 765 N N . THR A 1 98 ? 19.403 -1.195 -23.774 1.00 80.88 98 THR A N 1
ATOM 766 C CA . THR A 1 98 ? 18.025 -1.695 -23.645 1.00 80.88 98 THR A CA 1
ATOM 767 C C . THR A 1 98 ? 17.893 -2.691 -22.493 1.00 80.88 98 THR A C 1
ATOM 769 O O . THR A 1 98 ? 16.974 -2.579 -21.680 1.00 80.88 98 THR A O 1
ATOM 772 N N . VAL A 1 99 ? 18.846 -3.620 -22.357 1.00 85.00 99 VAL A N 1
ATOM 773 C CA . VAL A 1 99 ? 18.893 -4.563 -21.227 1.00 85.00 99 VAL A CA 1
ATOM 774 C C . VAL A 1 99 ? 19.076 -3.820 -19.902 1.00 85.00 99 VAL A C 1
ATOM 776 O O . VAL A 1 99 ? 18.391 -4.125 -18.927 1.00 85.00 99 VAL A O 1
ATOM 779 N N . SER A 1 100 ? 19.936 -2.798 -19.869 1.00 83.31 100 SER A N 1
ATOM 780 C CA . SER A 1 100 ? 20.151 -1.978 -18.670 1.00 83.31 100 SER A CA 1
ATOM 781 C C . SER A 1 100 ? 18.871 -1.254 -18.238 1.00 83.31 100 SER A C 1
ATOM 783 O O . SER A 1 100 ? 18.509 -1.292 -17.062 1.00 83.31 100 SER A O 1
ATOM 785 N N . ILE A 1 101 ? 18.134 -0.661 -19.184 1.00 82.62 101 ILE A N 1
ATOM 786 C CA . ILE A 1 101 ? 16.836 -0.017 -18.920 1.00 82.62 101 ILE A CA 1
ATOM 787 C C . ILE A 1 101 ? 15.811 -1.037 -18.410 1.00 82.62 101 ILE A C 1
ATOM 789 O O . ILE A 1 101 ? 15.103 -0.755 -17.442 1.00 82.62 101 ILE A O 1
ATOM 793 N N . ALA A 1 102 ? 15.748 -2.231 -19.007 1.00 80.44 102 ALA A N 1
ATOM 794 C CA . ALA A 1 102 ? 14.834 -3.286 -18.573 1.00 80.44 102 ALA A CA 1
ATOM 795 C C . ALA A 1 102 ? 15.112 -3.729 -17.125 1.00 80.44 102 ALA A C 1
ATOM 797 O O . ALA A 1 102 ? 14.177 -3.860 -16.333 1.00 80.44 102 ALA A O 1
ATOM 798 N N . ILE A 1 103 ? 16.385 -3.889 -16.744 1.00 84.00 103 ILE A N 1
ATOM 799 C CA . ILE A 1 103 ? 16.783 -4.217 -15.365 1.00 84.00 103 ILE A CA 1
ATOM 800 C C . ILE A 1 103 ? 16.344 -3.114 -14.395 1.00 84.00 103 ILE A C 1
ATOM 802 O O . ILE A 1 103 ? 15.763 -3.409 -13.349 1.00 84.00 103 ILE A O 1
ATOM 806 N N . VAL A 1 104 ? 16.571 -1.845 -14.751 1.00 81.31 104 VAL A N 1
ATOM 807 C CA . VAL A 1 104 ? 16.142 -0.698 -13.939 1.00 81.31 104 VAL A CA 1
ATOM 808 C C . VAL A 1 104 ? 14.619 -0.690 -13.782 1.00 81.31 104 VAL A C 1
ATOM 810 O O . VAL A 1 104 ? 14.129 -0.597 -12.656 1.00 81.31 104 VAL A O 1
ATOM 813 N N . MET A 1 105 ? 13.855 -0.870 -14.865 1.00 77.50 105 MET A N 1
ATOM 814 C CA . MET A 1 105 ? 12.390 -0.945 -14.801 1.00 77.50 105 MET A CA 1
ATOM 815 C C . MET A 1 105 ? 11.899 -2.091 -13.908 1.00 77.50 105 MET A C 1
ATOM 817 O O . MET A 1 105 ? 11.013 -1.879 -13.081 1.00 77.50 105 MET A O 1
ATOM 821 N N . LEU A 1 106 ? 12.478 -3.290 -14.030 1.00 77.00 106 LEU A N 1
ATOM 822 C CA . LEU A 1 106 ? 12.122 -4.443 -13.195 1.00 77.00 106 LEU A CA 1
ATOM 823 C C . LEU A 1 106 ? 12.402 -4.180 -11.709 1.00 77.00 106 LEU A C 1
ATOM 825 O O . LEU A 1 106 ? 11.565 -4.486 -10.853 1.00 77.00 106 LEU A O 1
ATOM 829 N N . PHE A 1 107 ? 13.546 -3.568 -11.396 1.00 78.06 107 PHE A N 1
ATOM 830 C CA . PHE A 1 107 ? 13.908 -3.186 -10.032 1.00 78.06 107 PHE A CA 1
ATOM 831 C C . PHE A 1 107 ? 12.946 -2.138 -9.452 1.00 78.06 107 PHE A C 1
ATOM 833 O O . PHE A 1 107 ? 12.476 -2.282 -8.316 1.00 78.06 107 PHE A O 1
ATOM 840 N N . PHE A 1 108 ? 12.595 -1.117 -10.238 1.00 71.44 108 PHE A N 1
ATOM 841 C CA . PHE A 1 108 ? 11.607 -0.115 -9.839 1.00 71.44 108 PHE A CA 1
ATOM 842 C C . PHE A 1 108 ? 10.225 -0.731 -9.640 1.00 71.44 108 PHE A C 1
ATOM 844 O O . PHE A 1 108 ? 9.585 -0.440 -8.634 1.00 71.44 108 PHE A O 1
ATOM 851 N N . ASN A 1 109 ? 9.777 -1.617 -10.529 1.00 70.75 109 ASN A N 1
ATOM 852 C CA . ASN A 1 109 ? 8.480 -2.277 -10.400 1.00 70.75 109 ASN A CA 1
ATOM 853 C C . ASN A 1 109 ? 8.398 -3.119 -9.113 1.00 70.75 109 ASN A C 1
ATOM 855 O O . ASN A 1 109 ? 7.449 -2.994 -8.344 1.00 70.75 109 ASN A O 1
ATOM 859 N N . SER A 1 110 ? 9.439 -3.902 -8.815 1.00 69.50 110 SER A N 1
ATOM 860 C CA . SER A 1 110 ? 9.525 -4.696 -7.579 1.00 69.50 110 SER A CA 1
ATOM 861 C C . SER A 1 110 ? 9.508 -3.827 -6.313 1.00 69.50 110 SER A C 1
ATOM 863 O O . SER A 1 110 ? 8.799 -4.126 -5.347 1.00 69.50 110 SER A O 1
ATOM 865 N N . THR A 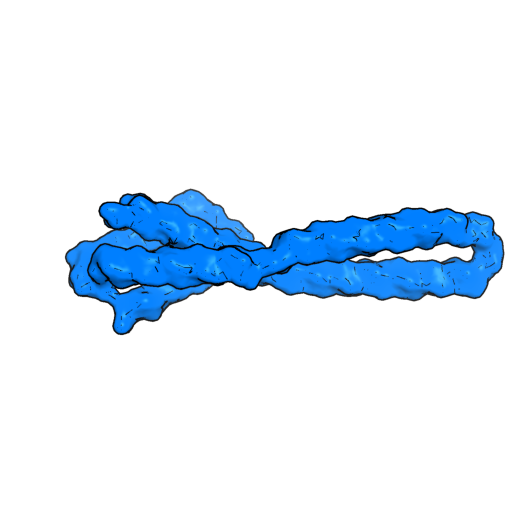1 111 ? 10.249 -2.716 -6.325 1.00 68.62 111 THR A N 1
ATOM 866 C CA . THR A 1 111 ? 10.309 -1.775 -5.195 1.00 68.62 111 THR A CA 1
ATOM 867 C C . THR A 1 111 ? 8.976 -1.057 -5.001 1.00 68.62 111 THR A C 1
ATOM 869 O O . THR A 1 111 ? 8.479 -0.956 -3.879 1.00 68.62 111 THR A O 1
ATOM 872 N N . ASN A 1 112 ? 8.357 -0.616 -6.096 1.00 70.31 112 ASN A N 1
ATOM 873 C CA . ASN A 1 112 ? 7.067 0.053 -6.061 1.00 70.31 112 ASN A CA 1
ATOM 874 C C . ASN A 1 112 ? 5.959 -0.886 -5.607 1.00 70.31 112 ASN A C 1
ATOM 876 O O . ASN A 1 112 ? 5.128 -0.450 -4.826 1.00 70.31 112 ASN A O 1
ATOM 880 N N . ASN A 1 113 ? 5.959 -2.159 -6.007 1.00 69.38 113 ASN A N 1
ATOM 881 C CA . ASN A 1 113 ? 4.921 -3.112 -5.609 1.00 69.38 113 ASN A CA 1
ATOM 882 C C . ASN A 1 113 ? 4.811 -3.247 -4.077 1.00 69.38 113 ASN A C 1
ATOM 884 O O . ASN A 1 113 ? 3.722 -3.198 -3.510 1.00 69.38 113 ASN A O 1
ATOM 888 N N . LYS A 1 114 ? 5.948 -3.303 -3.369 1.00 72.69 114 LYS A N 1
ATOM 889 C CA . LYS A 1 114 ? 5.961 -3.311 -1.893 1.00 72.69 114 LYS A CA 1
ATOM 890 C C . LYS A 1 114 ? 5.367 -2.033 -1.304 1.00 72.69 114 LYS A C 1
ATOM 892 O O . LYS A 1 114 ? 4.623 -2.089 -0.325 1.00 72.69 114 LYS A O 1
ATOM 897 N N . THR A 1 115 ? 5.695 -0.889 -1.896 1.00 74.25 115 THR A N 1
ATOM 898 C CA . THR A 1 115 ? 5.186 0.405 -1.446 1.00 74.25 115 THR A CA 1
ATOM 899 C C . THR A 1 115 ? 3.704 0.588 -1.769 1.00 74.25 115 THR A C 1
ATOM 901 O O . THR A 1 115 ? 2.969 1.093 -0.924 1.00 74.25 115 THR A O 1
ATOM 904 N N . TYR A 1 116 ? 3.241 0.121 -2.930 1.00 75.56 116 TYR A N 1
ATOM 905 C CA . TYR A 1 116 ? 1.829 0.076 -3.307 1.00 75.56 116 TYR A CA 1
ATOM 906 C C . TYR A 1 116 ? 1.039 -0.788 -2.331 1.00 75.56 116 TYR A C 1
ATOM 908 O O . TYR A 1 116 ? 0.060 -0.298 -1.781 1.00 75.56 116 TYR A O 1
ATOM 916 N N . ASN A 1 117 ? 1.503 -2.003 -2.023 1.00 78.19 117 ASN A N 1
ATOM 917 C CA . ASN A 1 117 ? 0.834 -2.869 -1.048 1.00 78.19 117 ASN A CA 1
ATOM 918 C C . ASN A 1 117 ? 0.772 -2.235 0.342 1.00 78.19 117 ASN A C 1
ATOM 920 O O . ASN A 1 117 ? -0.255 -2.319 1.006 1.00 78.19 117 ASN A O 1
ATOM 924 N N . SER A 1 118 ? 1.843 -1.563 0.778 1.00 82.31 118 SER A N 1
ATOM 925 C CA . SER A 1 118 ? 1.826 -0.835 2.051 1.00 82.31 118 SER A CA 1
ATOM 926 C C . SER A 1 118 ? 0.881 0.366 2.032 1.00 82.31 118 SER A C 1
ATOM 928 O O . SER A 1 118 ? 0.320 0.708 3.069 1.00 82.31 118 SER A O 1
ATOM 930 N N . CYS A 1 119 ? 0.745 1.043 0.893 1.00 82.44 119 CYS A N 1
ATOM 931 C CA . CYS A 1 119 ? -0.164 2.172 0.744 1.00 82.44 119 CYS A CA 1
ATOM 932 C C . CYS A 1 119 ? -1.615 1.677 0.759 1.00 82.44 119 CYS A C 1
ATOM 934 O O . CYS A 1 119 ? -2.421 2.179 1.532 1.00 82.44 119 CYS A O 1
ATOM 936 N N . ALA A 1 120 ? -1.905 0.623 -0.007 1.00 83.00 120 ALA A N 1
ATOM 937 C CA . ALA A 1 120 ? -3.209 -0.020 -0.076 1.00 83.00 120 ALA A CA 1
ATOM 938 C C . ALA A 1 120 ? -3.662 -0.551 1.290 1.00 83.00 120 ALA A C 1
ATOM 940 O O . ALA A 1 120 ? -4.771 -0.235 1.716 1.00 83.00 120 ALA A O 1
ATOM 941 N N . SER A 1 121 ? -2.801 -1.278 2.018 1.00 87.69 121 SER A N 1
ATOM 942 C CA . SER A 1 121 ? -3.129 -1.757 3.368 1.00 87.69 121 SER A CA 1
ATOM 943 C C . SER A 1 121 ? -3.433 -0.594 4.315 1.00 87.69 121 SER A C 1
ATOM 945 O O . SER A 1 121 ? -4.437 -0.629 5.019 1.00 87.69 121 SER A O 1
ATOM 947 N N . CYS A 1 122 ? -2.634 0.479 4.291 1.00 86.56 122 CYS A N 1
ATOM 948 C CA . CYS A 1 122 ? -2.886 1.668 5.110 1.00 86.56 122 CYS A CA 1
ATOM 949 C C . CYS A 1 122 ? -4.202 2.369 4.731 1.00 86.56 122 CYS A C 1
ATOM 951 O O . CYS A 1 122 ? -4.938 2.775 5.625 1.00 86.56 122 CYS A O 1
ATOM 953 N N . THR A 1 123 ? -4.527 2.489 3.441 1.00 86.50 123 THR A N 1
ATOM 954 C CA . THR A 1 123 ? -5.791 3.080 2.970 1.00 86.50 123 THR A CA 1
ATOM 955 C C . THR A 1 123 ? -7.003 2.264 3.410 1.00 86.50 123 THR A C 1
ATOM 957 O O . THR A 1 123 ? -7.976 2.841 3.891 1.00 86.50 123 THR A O 1
ATOM 960 N N . ILE A 1 124 ? -6.937 0.934 3.310 1.00 87.00 124 ILE A N 1
ATOM 961 C CA . ILE A 1 124 ? -8.000 0.040 3.791 1.00 87.00 124 ILE A CA 1
ATOM 962 C C . ILE A 1 124 ? -8.186 0.210 5.300 1.00 87.00 124 ILE A C 1
ATOM 964 O O . ILE A 1 124 ? -9.310 0.365 5.766 1.00 87.00 124 ILE A O 1
ATOM 968 N N . MET A 1 125 ? -7.093 0.251 6.066 1.00 91.50 125 MET A N 1
ATOM 969 C CA . MET A 1 125 ? -7.164 0.449 7.515 1.00 91.50 125 MET A CA 1
ATOM 970 C C . MET A 1 125 ? -7.760 1.807 7.899 1.00 91.50 125 MET A C 1
ATOM 972 O O . MET A 1 125 ? -8.523 1.868 8.856 1.00 91.50 125 MET A O 1
ATOM 976 N N . ILE A 1 126 ? -7.455 2.879 7.158 1.00 90.25 126 ILE A N 1
ATOM 977 C CA . ILE A 1 126 ? -8.086 4.196 7.356 1.00 90.25 126 ILE A CA 1
ATOM 978 C C . ILE A 1 126 ? -9.600 4.089 7.158 1.00 90.25 126 ILE A C 1
ATOM 980 O O . ILE A 1 126 ? -10.343 4.501 8.041 1.00 90.25 126 ILE A O 1
ATOM 984 N N . ALA A 1 127 ? -10.046 3.480 6.055 1.00 88.12 127 ALA A N 1
ATOM 985 C CA . ALA A 1 127 ? -11.469 3.316 5.764 1.00 88.12 127 ALA A CA 1
ATOM 986 C C . ALA A 1 127 ? -12.189 2.472 6.829 1.00 88.12 127 ALA A C 1
ATOM 988 O O . ALA A 1 127 ? -13.279 2.826 7.263 1.00 88.12 127 ALA A O 1
ATOM 989 N N . ILE A 1 128 ? -11.562 1.389 7.300 1.00 90.25 128 ILE A N 1
ATOM 990 C CA . ILE A 1 128 ? -12.119 0.568 8.383 1.00 90.25 128 ILE A CA 1
ATOM 991 C C . ILE A 1 128 ? -12.245 1.385 9.676 1.00 90.25 128 ILE A C 1
ATOM 993 O O . ILE A 1 128 ? -13.264 1.281 10.352 1.00 90.25 128 ILE A O 1
ATOM 997 N N . ILE A 1 129 ? -11.229 2.176 10.038 1.00 89.81 129 ILE A N 1
ATOM 998 C CA . ILE A 1 129 ? -11.269 3.007 11.250 1.00 89.81 129 ILE A CA 1
ATOM 999 C C . ILE A 1 129 ? -12.369 4.072 11.139 1.00 89.81 129 ILE A C 1
ATOM 1001 O O . ILE A 1 129 ? -13.133 4.233 12.088 1.00 89.81 129 ILE A O 1
ATOM 1005 N N . ASP A 1 130 ? -12.496 4.724 9.981 1.00 87.56 130 ASP A N 1
ATOM 1006 C CA . ASP A 1 130 ? -13.551 5.710 9.703 1.00 87.56 130 ASP A CA 1
ATOM 1007 C C . ASP A 1 130 ? -14.967 5.122 9.799 1.00 87.56 130 ASP A C 1
ATOM 1009 O O . ASP A 1 130 ? -15.906 5.843 10.107 1.00 87.56 130 ASP A O 1
ATOM 1013 N N . GLU A 1 131 ? -15.141 3.822 9.551 1.00 85.50 131 GLU A N 1
ATOM 1014 C CA . GLU A 1 131 ? -16.430 3.141 9.727 1.00 85.50 131 GLU A CA 1
ATOM 1015 C C . GLU A 1 131 ? -16.718 2.693 11.173 1.00 85.50 131 GLU A C 1
ATOM 1017 O O . GLU A 1 131 ? -17.842 2.275 11.466 1.00 85.50 131 GLU A O 1
ATOM 1022 N N . ILE A 1 132 ? -15.712 2.662 12.053 1.00 86.81 132 ILE A N 1
ATOM 1023 C CA . ILE A 1 132 ? -15.827 2.154 13.435 1.00 86.81 132 ILE A CA 1
ATOM 1024 C C . ILE A 1 132 ? -16.007 3.282 14.458 1.00 86.81 132 ILE A C 1
ATOM 1026 O O . ILE A 1 132 ? -16.604 3.042 15.518 1.00 86.81 132 ILE A O 1
ATOM 1030 N N . ILE A 1 133 ? -15.437 4.456 14.181 1.00 84.94 133 ILE A N 1
ATOM 1031 C CA . ILE A 1 133 ? -15.615 5.690 14.963 1.00 84.94 133 ILE A CA 1
ATOM 1032 C C . ILE A 1 133 ? -16.962 6.313 14.594 1.00 84.94 133 ILE A C 1
ATOM 1034 O O . ILE A 1 133 ? -17.728 6.605 15.539 1.00 84.94 133 ILE A O 1
#

pLDDT: mean 79.74, std 10.21, range [51.88, 92.75]

Radius of gyration: 22.22 Å; chains: 1; bou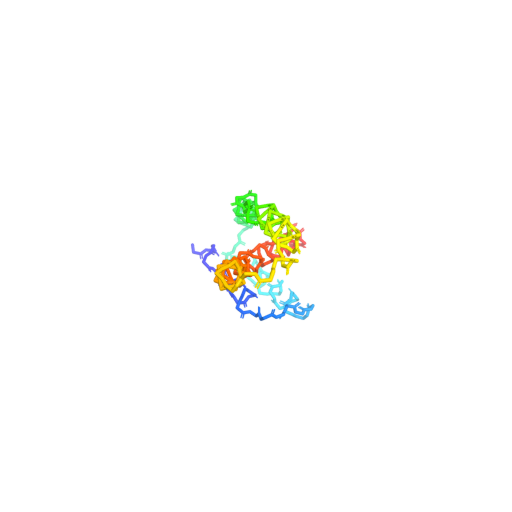nding box: 46×22×66 Å